Protein AF-A0A3C0SM00-F1 (afdb_monomer)

Radius of gyration: 18.48 Å; Cα contacts (8 Å, |Δi|>4): 65; chains: 1; bounding box: 54×22×43 Å

Nearest PDB structures (foldseek):
  7njm-assembly1_Q  TM=3.470E-01  e=9.282E+00  Mycolicibacterium smegmatis MC2 155

Mean predicted aligned error: 9.64 Å

Solvent-accessible surface area (backbone atoms only — not comparable to full-atom values): 5976 Å² total; per-residue (Å²): 136,59,73,70,63,57,46,72,77,36,106,52,91,76,77,56,66,76,62,53,51,42,56,51,55,21,49,52,53,23,52,54,47,28,55,53,40,28,54,53,39,40,56,60,40,54,77,80,40,71,68,70,66,28,58,50,53,20,45,54,54,18,50,57,54,21,55,53,49,25,54,51,44,27,50,71,73,59,67,53,49,51,71,62,49,71,73,46,62,72,74,63,57,66,72,52,56,67,76,58,63,72,71,51,103

pLDDT: mean 79.52, std 10.82, range [51.81, 93.88]

Sequence (105 aa):
LFQWQINDSIDGRIQLTPCFIKPLIAGLCMGIITFFSYKIFNGIFGLIFSGYILNLLASVVSIALSAGAYGIVLLLIGGVKKSDLNSLPNKITKLIPKKIYRKLK

Foldseek 3Di:
DDLVVVCVVDVDNDDCVVLVVLLVVLVVVLVVQLVVQLVVQLVVVVVPDDDDVSSVVSNVVSNVVSVLSSVQSSLVSLSDAPVNLVPDPPVVNVVHDPVSVVVHD

Secondary structure (DSSP, 8-state):
--HHHHHHHSSS----HHHHHHHHHHHHHHHHHHHHHHHHHHHHHTTT--THHHHHHHHHHHHHHHHHHHHHHHHHTT-S-HHHHHTS-HHHHTTS-HHHHTT--

Structure (mmCIF, N/CA/C/O backbone):
data_AF-A0A3C0SM00-F1
#
_entry.id   AF-A0A3C0SM00-F1
#
loop_
_atom_site.group_PDB
_atom_site.id
_atom_site.type_symbol
_atom_site.label_atom_id
_atom_site.label_alt_id
_atom_site.label_comp_id
_atom_site.label_asym_id
_atom_site.label_entity_id
_atom_site.label_seq_id
_atom_site.pdbx_PDB_ins_code
_atom_site.Cartn_x
_atom_site.Cartn_y
_atom_site.Cartn_z
_atom_site.occupancy
_atom_site.B_iso_or_equiv
_atom_site.auth_seq_id
_atom_site.auth_comp_id
_atom_site.auth_asym_id
_atom_site.auth_atom_id
_atom_site.pdbx_PDB_model_num
ATOM 1 N N . LEU A 1 1 ? -25.574 -7.791 -2.035 1.00 51.81 1 LEU A N 1
ATOM 2 C CA . LEU A 1 1 ? -26.592 -7.774 -0.963 1.00 51.81 1 LEU A CA 1
ATOM 3 C C . LEU A 1 1 ? -26.848 -6.330 -0.565 1.00 51.81 1 LEU A C 1
ATOM 5 O O . LEU A 1 1 ? -25.920 -5.671 -0.109 1.00 51.81 1 LEU A O 1
ATOM 9 N N . PHE A 1 2 ? -28.056 -5.820 -0.788 1.00 65.56 2 PHE A N 1
ATOM 10 C CA . PHE A 1 2 ? -28.410 -4.455 -0.396 1.00 65.56 2 PHE A CA 1
ATOM 11 C C . PHE A 1 2 ? -28.689 -4.380 1.114 1.00 65.56 2 PHE A C 1
ATOM 13 O O . PHE A 1 2 ? -29.214 -5.328 1.695 1.00 65.56 2 PHE A O 1
ATOM 20 N N . GLN A 1 3 ? -28.353 -3.248 1.744 1.00 59.75 3 GLN A N 1
ATOM 21 C CA . GLN A 1 3 ? -28.543 -2.988 3.184 1.00 59.75 3 GLN A CA 1
ATOM 22 C C . GLN A 1 3 ? -29.959 -3.321 3.680 1.00 59.75 3 GLN A C 1
ATOM 24 O O . GLN A 1 3 ? -30.111 -3.810 4.795 1.00 59.75 3 GLN A O 1
ATOM 29 N N . TRP A 1 4 ? -30.970 -3.108 2.834 1.00 60.81 4 TRP A N 1
ATOM 30 C CA . TRP A 1 4 ? -32.369 -3.395 3.135 1.00 60.81 4 TRP A CA 1
ATOM 31 C C . TRP A 1 4 ? -32.640 -4.891 3.373 1.00 60.81 4 TRP A C 1
ATOM 33 O O . TRP A 1 4 ? -33.300 -5.226 4.344 1.00 60.81 4 TRP A O 1
ATOM 43 N N . GLN A 1 5 ? -32.042 -5.795 2.584 1.00 63.91 5 GLN A N 1
ATOM 44 C CA . GLN A 1 5 ? -32.235 -7.245 2.755 1.00 63.91 5 GLN A CA 1
ATOM 45 C C . GLN A 1 5 ? -31.584 -7.787 4.035 1.00 63.91 5 GLN A C 1
ATOM 47 O O . GLN A 1 5 ? -32.107 -8.701 4.658 1.00 63.91 5 GLN A O 1
ATOM 52 N N . ILE A 1 6 ? -30.440 -7.228 4.442 1.00 66.62 6 ILE A N 1
ATOM 53 C CA . ILE A 1 6 ? -29.731 -7.662 5.659 1.00 66.62 6 ILE A CA 1
ATOM 54 C C . ILE A 1 6 ? -30.488 -7.202 6.910 1.00 66.62 6 ILE A C 1
ATOM 56 O O . ILE A 1 6 ? -30.566 -7.932 7.893 1.00 66.62 6 ILE A O 1
ATOM 60 N N . ASN A 1 7 ? -31.066 -6.001 6.856 1.00 62.31 7 ASN A N 1
ATOM 61 C CA . ASN A 1 7 ? -31.838 -5.434 7.956 1.00 62.31 7 ASN A CA 1
ATOM 62 C C . ASN A 1 7 ? -33.190 -6.129 8.175 1.00 62.31 7 ASN A C 1
ATOM 64 O O . ASN A 1 7 ? -33.799 -5.940 9.218 1.00 62.31 7 ASN A O 1
ATOM 68 N N . ASP A 1 8 ? -33.666 -6.878 7.181 1.00 67.94 8 ASP A N 1
ATOM 69 C CA . ASP A 1 8 ? -34.901 -7.661 7.254 1.00 67.94 8 ASP A CA 1
ATOM 70 C C . ASP A 1 8 ? -34.661 -9.045 7.888 1.00 67.94 8 ASP A C 1
ATOM 72 O O . ASP A 1 8 ? -35.542 -9.626 8.506 1.00 67.94 8 ASP A O 1
ATOM 76 N N . SER A 1 9 ? -33.428 -9.561 7.789 1.00 69.12 9 SER A N 1
ATOM 77 C CA . SER A 1 9 ? -33.035 -10.865 8.348 1.00 69.12 9 SER A CA 1
ATOM 78 C C . SER A 1 9 ? -32.448 -10.791 9.766 1.00 69.12 9 SER A C 1
ATOM 80 O O . SER A 1 9 ? -32.236 -11.828 10.390 1.00 69.12 9 SER A O 1
ATOM 82 N N . ILE A 1 10 ? -32.138 -9.594 10.274 1.00 68.94 10 ILE A N 1
ATOM 83 C CA . ILE A 1 10 ? -31.566 -9.375 11.610 1.00 68.94 10 ILE A CA 1
ATOM 84 C C . ILE A 1 10 ? -32.359 -8.272 12.311 1.00 68.94 10 ILE A C 1
ATOM 86 O O . ILE A 1 10 ? -32.487 -7.178 11.775 1.00 68.94 10 ILE A O 1
ATOM 90 N N . ASP A 1 11 ? -32.808 -8.536 13.541 1.00 62.59 11 ASP A N 1
ATOM 91 C CA . ASP A 1 11 ? -33.607 -7.652 14.420 1.00 62.59 11 ASP A CA 1
ATOM 92 C C . ASP A 1 11 ? -32.908 -6.323 14.819 1.00 62.59 11 ASP A C 1
ATOM 94 O O . ASP A 1 11 ? -33.354 -5.576 15.685 1.00 62.59 11 ASP A O 1
ATOM 98 N N . GLY A 1 12 ? -31.766 -6.000 14.205 1.00 60.03 12 GLY A N 1
ATOM 99 C CA . GLY A 1 12 ? -30.914 -4.865 14.546 1.00 60.03 12 GLY A CA 1
ATOM 100 C C . GLY A 1 12 ? -30.504 -4.042 13.326 1.00 60.03 12 GLY A C 1
ATOM 101 O O . GLY A 1 12 ? -30.092 -4.573 12.296 1.00 60.03 12 GLY A O 1
ATOM 102 N N . ARG A 1 13 ? -30.552 -2.710 13.469 1.00 58.03 13 ARG A N 1
ATOM 103 C CA . ARG A 1 13 ? -30.132 -1.740 12.443 1.00 58.03 13 ARG A CA 1
ATOM 104 C C . ARG A 1 13 ? -28.613 -1.728 12.261 1.00 58.03 13 ARG A C 1
ATOM 106 O O . ARG A 1 13 ? -27.911 -1.008 12.969 1.00 58.03 13 ARG A O 1
ATOM 113 N N . ILE A 1 14 ? -28.093 -2.490 11.298 1.00 63.56 14 ILE A N 1
ATOM 114 C CA . ILE A 1 14 ? -26.650 -2.535 11.004 1.00 63.56 14 ILE A CA 1
ATOM 115 C C . ILE A 1 14 ? -26.273 -1.444 9.99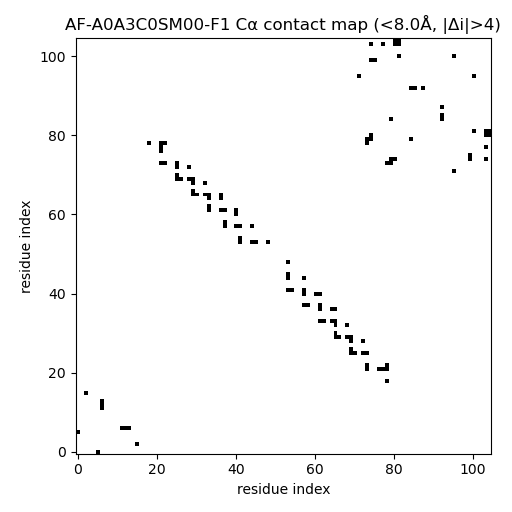3 1.00 63.56 14 ILE A C 1
ATOM 117 O O . ILE A 1 14 ? -26.637 -1.501 8.818 1.00 63.56 14 ILE A O 1
ATOM 121 N N . GLN A 1 15 ? -25.500 -0.452 10.434 1.00 62.12 15 GLN A N 1
ATOM 122 C CA . GLN A 1 15 ? -24.968 0.605 9.568 1.00 62.12 15 GLN A CA 1
ATOM 123 C C . GLN A 1 15 ? -23.722 0.093 8.817 1.00 62.12 15 GLN A C 1
ATOM 125 O O . GLN A 1 15 ? -22.620 0.101 9.366 1.00 62.12 15 GLN A O 1
ATOM 130 N N . LEU A 1 16 ? -23.867 -0.359 7.562 1.00 66.56 16 LEU A N 1
ATOM 131 C CA . LEU A 1 16 ? -22.740 -0.858 6.745 1.00 66.56 16 LEU A CA 1
ATOM 132 C C . LEU A 1 16 ? -22.037 0.258 5.960 1.00 66.56 16 LEU A C 1
ATOM 134 O O . LEU A 1 16 ? -20.889 0.096 5.547 1.00 66.56 16 LEU A O 1
ATOM 138 N N . THR A 1 17 ? -22.684 1.411 5.788 1.00 68.50 17 THR A N 1
ATOM 139 C CA . THR A 1 17 ? -22.118 2.599 5.130 1.00 68.50 17 THR A CA 1
ATOM 140 C C . THR A 1 17 ? -20.752 3.019 5.699 1.00 68.50 17 THR A C 1
ATOM 142 O O . THR A 1 17 ? -19.799 3.134 4.924 1.00 68.50 17 THR A O 1
ATOM 145 N N . PRO A 1 18 ? -20.578 3.183 7.030 1.00 67.94 18 PRO A N 1
ATOM 146 C CA . PRO A 1 18 ? -19.271 3.516 7.602 1.00 67.94 18 PRO A CA 1
ATOM 147 C C . PRO A 1 18 ? -18.240 2.380 7.485 1.00 67.94 18 PRO A C 1
ATOM 149 O O . PRO A 1 18 ? -17.040 2.640 7.578 1.00 67.94 18 PRO A O 1
ATOM 152 N N . CYS A 1 19 ? -18.680 1.137 7.266 1.00 70.62 19 CYS A N 1
ATOM 153 C CA . CYS A 1 19 ? -17.796 -0.013 7.083 1.00 70.62 19 CYS A CA 1
ATOM 154 C C . CYS A 1 19 ? -17.146 -0.011 5.692 1.00 70.62 19 CYS A C 1
ATOM 156 O O . CYS A 1 19 ? -15.957 -0.288 5.585 1.00 70.62 19 CYS A O 1
ATOM 158 N N . PHE A 1 20 ? -17.880 0.369 4.637 1.00 78.00 20 PHE A N 1
ATOM 159 C CA . PHE A 1 20 ? -17.363 0.340 3.262 1.00 78.00 20 PHE A CA 1
ATOM 160 C C . PHE A 1 20 ? -16.564 1.592 2.865 1.00 78.00 20 PHE A C 1
ATOM 162 O O . PHE A 1 20 ? -15.628 1.496 2.074 1.00 78.00 20 PHE A O 1
ATOM 169 N N . ILE A 1 21 ? -16.861 2.760 3.447 1.00 83.62 21 ILE A N 1
ATOM 170 C CA . ILE A 1 21 ? -16.143 4.013 3.139 1.00 83.62 21 ILE A CA 1
ATOM 171 C C . ILE A 1 21 ? -14.650 3.922 3.490 1.00 83.62 21 ILE A C 1
ATOM 173 O O . ILE A 1 21 ? -13.808 4.411 2.738 1.00 83.62 21 ILE A O 1
ATOM 177 N N . LYS A 1 22 ? -14.299 3.281 4.613 1.00 83.88 22 LYS A N 1
ATOM 178 C CA . LYS A 1 22 ? -12.902 3.200 5.074 1.00 83.88 22 LYS A CA 1
ATOM 179 C C . LYS A 1 22 ? -12.006 2.388 4.114 1.00 83.88 22 LYS A C 1
ATOM 181 O O . LYS A 1 22 ? -10.964 2.918 3.725 1.00 83.88 22 LYS A O 1
ATOM 186 N N . PRO A 1 23 ? -12.392 1.169 3.674 1.00 86.19 23 PRO A N 1
ATOM 187 C CA . PRO A 1 23 ? -11.712 0.450 2.596 1.00 86.19 23 PRO A CA 1
ATOM 188 C C . PRO A 1 23 ? -11.640 1.233 1.288 1.00 86.19 23 PRO A C 1
ATOM 190 O O . PRO A 1 23 ? -10.623 1.176 0.605 1.00 86.19 23 PRO A O 1
ATOM 193 N N . LEU A 1 24 ? -12.689 1.986 0.947 1.00 89.50 24 LEU A N 1
ATOM 194 C CA . LEU A 1 24 ? -12.747 2.754 -0.299 1.00 89.50 24 LEU A CA 1
ATOM 195 C C . LEU A 1 24 ? -11.673 3.853 -0.322 1.00 89.50 24 LEU A C 1
ATOM 197 O O . LEU A 1 24 ? -10.901 3.947 -1.275 1.00 89.50 24 LEU A O 1
ATOM 201 N N . ILE A 1 25 ? -11.549 4.620 0.766 1.00 88.94 25 ILE A N 1
ATOM 202 C CA . ILE A 1 25 ? -10.495 5.637 0.919 1.00 88.94 25 ILE A CA 1
ATOM 203 C C . ILE A 1 25 ? -9.106 4.983 0.887 1.00 88.94 25 ILE A C 1
ATOM 205 O O . ILE A 1 25 ? -8.211 5.467 0.193 1.00 88.94 25 ILE A O 1
ATOM 209 N N . ALA A 1 26 ? -8.927 3.859 1.590 1.00 88.56 26 ALA A N 1
ATOM 210 C CA . ALA A 1 26 ? -7.666 3.122 1.572 1.00 88.56 26 ALA A CA 1
ATOM 211 C C . ALA A 1 26 ? -7.304 2.623 0.159 1.00 88.56 26 ALA A C 1
ATOM 213 O O . ALA A 1 26 ? -6.141 2.706 -0.240 1.00 88.56 26 ALA A O 1
ATOM 214 N N . GLY A 1 27 ? -8.290 2.168 -0.619 1.00 91.62 27 GLY A N 1
ATOM 215 C CA . GLY A 1 27 ? -8.124 1.745 -2.011 1.00 91.62 27 GLY A CA 1
ATOM 216 C C . GLY A 1 27 ? -7.739 2.893 -2.947 1.00 91.62 27 GLY A C 1
ATOM 217 O O . GLY A 1 27 ? -6.848 2.733 -3.779 1.00 91.62 27 GLY A O 1
ATOM 218 N N . LEU A 1 28 ? -8.329 4.078 -2.769 1.00 93.44 28 LEU A N 1
ATOM 219 C CA . LEU A 1 28 ? -7.931 5.275 -3.519 1.00 93.44 28 LEU A CA 1
ATOM 220 C C . LEU A 1 28 ? -6.479 5.670 -3.220 1.00 93.44 28 LEU A C 1
ATOM 222 O O . LEU A 1 28 ? -5.698 5.889 -4.148 1.00 93.44 28 LEU A O 1
ATOM 226 N N . CYS A 1 29 ? -6.084 5.693 -1.942 1.00 92.19 29 CYS A N 1
ATOM 227 C CA . CYS A 1 29 ? -4.691 5.930 -1.559 1.00 92.19 29 CYS A CA 1
ATOM 228 C C . CYS A 1 29 ? -3.747 4.881 -2.165 1.00 92.19 29 CYS A C 1
ATOM 230 O O . CYS A 1 29 ? -2.691 5.241 -2.683 1.00 92.19 29 CYS A O 1
ATOM 232 N N . MET A 1 30 ? -4.133 3.602 -2.149 1.00 92.75 30 MET A N 1
ATOM 233 C CA . MET A 1 30 ? -3.365 2.524 -2.777 1.00 92.75 30 MET A CA 1
ATOM 234 C C . MET A 1 30 ? -3.168 2.767 -4.277 1.00 92.75 30 MET A C 1
ATOM 236 O O . MET A 1 30 ? -2.051 2.603 -4.767 1.00 92.75 30 MET A O 1
ATOM 240 N N . GLY A 1 31 ? -4.211 3.182 -5.000 1.00 92.44 31 GLY A N 1
ATOM 241 C CA . GLY A 1 31 ? -4.124 3.485 -6.431 1.00 92.44 31 GLY A CA 1
ATOM 242 C C . GLY A 1 31 ? -3.128 4.606 -6.735 1.00 92.44 31 GLY A C 1
ATOM 243 O O . GLY A 1 31 ? -2.278 4.457 -7.615 1.00 92.44 31 GLY A O 1
ATOM 244 N N . ILE A 1 32 ? -3.165 5.688 -5.950 1.00 93.88 32 ILE A N 1
ATOM 245 C CA . ILE A 1 32 ? -2.213 6.804 -6.072 1.00 93.88 32 ILE A CA 1
ATOM 246 C C . ILE A 1 32 ? -0.783 6.309 -5.830 1.00 93.88 32 ILE A C 1
ATOM 248 O O . ILE A 1 32 ? 0.105 6.556 -6.646 1.00 93.88 32 ILE A O 1
ATOM 252 N N . ILE A 1 33 ? -0.560 5.568 -4.742 1.00 92.88 33 ILE A N 1
ATOM 253 C CA . ILE A 1 33 ? 0.764 5.038 -4.394 1.00 92.88 33 ILE A CA 1
ATOM 254 C C . ILE A 1 33 ? 1.272 4.100 -5.493 1.00 92.88 33 ILE A C 1
ATOM 256 O O . ILE A 1 33 ? 2.413 4.246 -5.923 1.00 92.88 33 ILE A O 1
ATOM 260 N N . THR A 1 34 ? 0.415 3.221 -6.019 1.00 93.44 34 THR A N 1
ATOM 261 C CA . THR A 1 34 ? 0.769 2.286 -7.099 1.00 93.44 34 THR A CA 1
ATOM 262 C C . THR A 1 34 ? 1.230 3.032 -8.344 1.00 93.44 34 THR A C 1
ATOM 264 O O . THR A 1 34 ? 2.263 2.686 -8.913 1.00 93.44 34 THR A O 1
ATOM 267 N N . PHE A 1 35 ? 0.507 4.078 -8.753 1.00 92.56 35 PHE A N 1
ATOM 268 C CA . PHE A 1 35 ? 0.855 4.868 -9.933 1.00 92.56 35 PHE A CA 1
ATOM 269 C C . PHE A 1 35 ? 2.221 5.553 -9.794 1.00 92.56 35 PHE A C 1
ATOM 271 O O . PHE A 1 35 ? 3.057 5.481 -10.700 1.00 92.56 35 PHE A O 1
ATOM 278 N N . PHE A 1 36 ? 2.469 6.190 -8.647 1.00 93.38 36 PHE A N 1
ATOM 279 C CA . PHE A 1 36 ? 3.747 6.849 -8.381 1.00 93.38 36 PHE A CA 1
ATOM 280 C C . PHE A 1 36 ? 4.894 5.845 -8.257 1.00 93.38 36 PHE A C 1
ATOM 282 O O . PHE A 1 36 ? 5.940 6.038 -8.879 1.00 93.38 36 PHE A O 1
ATOM 289 N N . SER A 1 37 ? 4.696 4.756 -7.508 1.00 91.94 37 SER A N 1
ATOM 290 C CA . SER A 1 37 ? 5.687 3.687 -7.378 1.00 91.94 37 SER A CA 1
ATOM 291 C C . SER A 1 37 ? 6.034 3.091 -8.736 1.00 91.94 37 SER A C 1
ATOM 293 O O . SER A 1 37 ? 7.217 2.999 -9.055 1.00 91.94 37 SER A O 1
ATOM 295 N N . TYR A 1 38 ? 5.036 2.784 -9.568 1.00 92.00 38 TYR A N 1
ATOM 296 C CA . TYR A 1 38 ? 5.275 2.228 -10.895 1.00 92.00 38 TYR A CA 1
ATOM 297 C C . TYR A 1 38 ? 6.129 3.163 -11.741 1.00 92.00 38 TYR A C 1
ATOM 299 O O . TYR A 1 38 ? 7.138 2.725 -12.280 1.00 92.00 38 TYR A O 1
ATOM 307 N N . LYS A 1 39 ? 5.800 4.460 -11.805 1.00 90.38 39 LYS A N 1
ATOM 308 C CA . LYS A 1 39 ? 6.611 5.427 -12.560 1.00 90.38 39 LYS A CA 1
ATOM 309 C C . LYS A 1 39 ? 8.061 5.490 -12.079 1.00 90.38 39 LYS A C 1
ATOM 311 O O . LYS A 1 39 ? 8.967 5.509 -12.910 1.00 90.38 39 LYS A O 1
ATOM 316 N N . ILE A 1 40 ? 8.277 5.511 -10.764 1.00 89.94 40 ILE A N 1
ATOM 317 C CA . ILE A 1 40 ? 9.620 5.574 -10.174 1.00 89.94 40 ILE A CA 1
ATOM 318 C C . ILE A 1 40 ? 10.403 4.300 -10.502 1.00 89.94 40 ILE A C 1
ATOM 320 O O . ILE A 1 40 ? 11.500 4.378 -11.052 1.00 89.94 40 ILE A O 1
ATOM 324 N N . PHE A 1 41 ? 9.834 3.126 -10.221 1.00 89.00 41 PHE A N 1
ATOM 325 C CA . PHE A 1 41 ? 10.507 1.849 -10.455 1.00 89.00 41 PHE A CA 1
ATOM 326 C C . PHE A 1 41 ? 10.724 1.573 -11.938 1.00 89.00 41 PHE A C 1
ATOM 328 O O . PHE A 1 41 ? 11.793 1.110 -12.310 1.00 89.00 41 PHE A O 1
ATOM 335 N N . ASN A 1 42 ? 9.762 1.904 -12.794 1.00 89.12 42 ASN A N 1
ATOM 336 C CA . ASN A 1 42 ? 9.900 1.783 -14.240 1.00 89.12 42 ASN A CA 1
ATOM 337 C C . ASN A 1 42 ? 11.026 2.682 -14.775 1.00 89.12 42 ASN A C 1
ATOM 339 O O . ASN A 1 42 ? 11.781 2.258 -15.643 1.00 89.12 42 ASN A O 1
ATOM 343 N N . GLY A 1 43 ? 11.166 3.901 -14.243 1.00 85.62 43 GLY A N 1
ATOM 344 C CA . GLY A 1 43 ? 12.268 4.804 -14.585 1.00 85.62 43 GLY A CA 1
ATOM 345 C C . GLY A 1 43 ? 13.631 4.277 -14.131 1.00 85.62 43 GLY A C 1
ATOM 346 O O . GLY A 1 43 ? 14.576 4.288 -14.912 1.00 85.62 43 GLY A O 1
ATOM 347 N N . ILE A 1 44 ? 13.724 3.762 -12.900 1.00 85.44 44 ILE A N 1
ATOM 348 C CA . ILE A 1 44 ? 14.969 3.200 -12.349 1.00 85.44 44 ILE A CA 1
ATOM 349 C C . ILE A 1 44 ? 15.360 1.913 -13.083 1.00 85.44 44 ILE A C 1
ATOM 351 O O . ILE A 1 44 ? 16.495 1.779 -13.537 1.00 85.44 44 ILE A O 1
ATOM 355 N N . PHE A 1 45 ? 14.430 0.967 -13.233 1.00 84.38 45 PHE A N 1
ATOM 356 C CA . PHE A 1 45 ? 14.688 -0.288 -13.935 1.00 84.38 45 PHE A CA 1
ATOM 357 C C . PHE A 1 45 ? 14.938 -0.071 -15.429 1.00 84.38 45 PHE A C 1
ATOM 359 O O . PHE A 1 45 ? 15.687 -0.849 -16.010 1.00 84.38 45 PHE A O 1
ATOM 366 N N . GLY A 1 46 ? 14.408 1.007 -16.019 1.00 82.56 46 GLY A N 1
ATOM 367 C CA . GLY A 1 46 ? 14.665 1.433 -17.405 1.00 82.56 46 GLY A CA 1
ATOM 368 C C . GLY A 1 46 ? 16.110 1.732 -17.734 1.00 82.56 46 GLY A C 1
ATOM 369 O O . GLY A 1 46 ? 16.481 1.692 -18.902 1.00 82.56 46 GLY A O 1
ATOM 370 N N . LEU A 1 47 ? 16.934 1.977 -16.720 1.00 79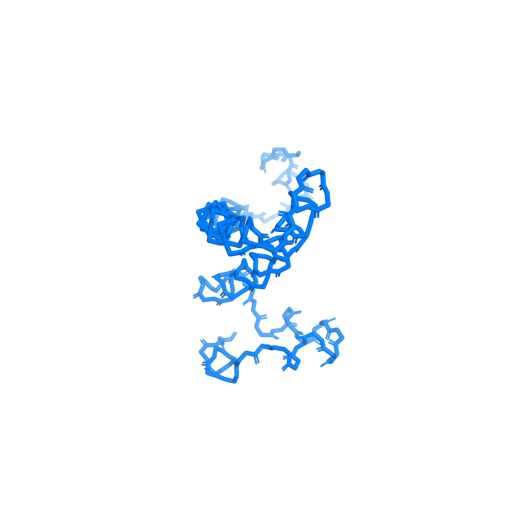.12 47 LEU A N 1
ATOM 371 C CA . LEU A 1 47 ? 18.364 2.198 -16.900 1.00 79.12 47 LEU A CA 1
ATOM 372 C C . LEU A 1 47 ? 19.151 0.888 -17.058 1.00 79.12 47 LEU A C 1
ATOM 374 O O . LEU A 1 47 ? 20.269 0.916 -17.559 1.00 79.12 47 LEU A O 1
ATOM 378 N N . ILE A 1 48 ? 18.594 -0.247 -16.618 1.00 80.12 48 ILE A N 1
ATOM 379 C CA . ILE A 1 48 ? 19.306 -1.536 -16.524 1.00 80.12 48 ILE A CA 1
ATOM 380 C C . ILE A 1 48 ? 18.653 -2.603 -17.411 1.00 80.12 48 ILE A C 1
ATOM 382 O O . ILE A 1 48 ? 19.341 -3.410 -18.029 1.00 80.12 48 ILE A O 1
ATOM 386 N N . PHE A 1 49 ? 17.324 -2.614 -17.477 1.00 77.44 49 PHE A N 1
ATOM 387 C CA . PHE A 1 49 ? 16.526 -3.605 -18.188 1.00 77.44 49 PHE A CA 1
ATOM 388 C C . PHE A 1 49 ? 15.702 -2.931 -19.288 1.00 77.44 49 PHE A C 1
ATOM 390 O O . PHE A 1 49 ? 15.322 -1.770 -19.173 1.00 77.44 49 PHE A O 1
ATOM 397 N N . SER A 1 50 ? 15.385 -3.662 -20.356 1.00 79.06 50 SER A N 1
ATOM 398 C CA . SER A 1 50 ? 14.511 -3.176 -21.427 1.00 79.06 50 SER A CA 1
ATOM 399 C C . SER A 1 50 ? 13.430 -4.202 -21.769 1.00 79.06 50 SER A C 1
ATOM 401 O O . SER A 1 50 ? 13.571 -5.404 -21.537 1.00 7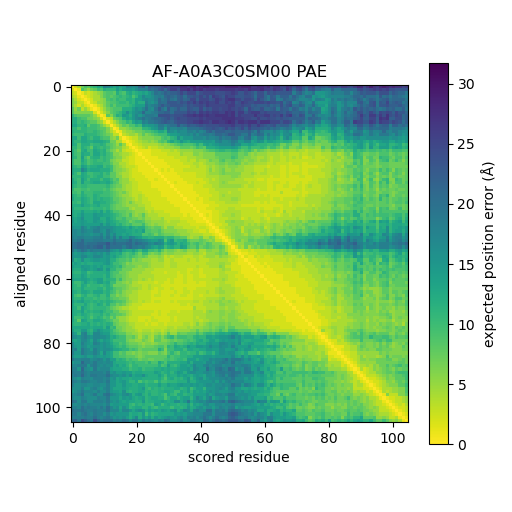9.06 50 SER A O 1
ATOM 403 N N . GLY A 1 51 ? 12.306 -3.711 -22.293 1.00 81.12 51 GLY A N 1
ATOM 404 C CA . GLY A 1 51 ? 11.200 -4.550 -22.748 1.00 81.12 51 GLY A CA 1
ATOM 405 C C . GLY A 1 51 ? 10.333 -5.126 -21.623 1.00 81.12 51 GLY A C 1
ATOM 406 O O . GLY A 1 51 ? 10.129 -4.516 -20.576 1.00 81.12 51 GLY A O 1
ATOM 407 N N . TYR A 1 52 ? 9.767 -6.307 -21.868 1.00 83.38 52 TYR A N 1
ATOM 408 C CA . TYR A 1 52 ? 8.719 -6.905 -21.031 1.00 83.38 52 TYR A CA 1
ATOM 409 C C . TYR A 1 52 ? 9.159 -7.191 -19.582 1.00 83.38 52 TYR A C 1
ATOM 411 O O . TYR A 1 52 ? 8.381 -6.985 -18.649 1.00 83.38 52 TYR A O 1
ATOM 419 N N . ILE A 1 53 ? 10.417 -7.606 -19.383 1.00 86.00 53 ILE A N 1
ATOM 420 C CA . ILE A 1 53 ? 10.984 -7.924 -18.058 1.00 86.00 53 ILE A CA 1
ATOM 421 C C . ILE A 1 53 ? 10.930 -6.714 -17.118 1.00 86.00 53 ILE A C 1
ATOM 423 O O . ILE A 1 53 ? 10.647 -6.862 -15.929 1.00 86.00 53 ILE A O 1
ATOM 427 N N . LEU A 1 54 ? 11.154 -5.514 -17.655 1.00 87.31 54 LEU A N 1
ATOM 428 C CA . LEU A 1 54 ? 11.144 -4.281 -16.882 1.00 87.31 54 LEU A CA 1
ATOM 429 C C . LEU A 1 54 ? 9.752 -3.964 -16.344 1.00 87.31 54 LEU A C 1
ATOM 431 O O . LEU A 1 54 ? 9.600 -3.732 -15.145 1.00 87.31 54 LEU A O 1
ATOM 435 N N . ASN A 1 55 ? 8.740 -3.980 -17.215 1.00 88.38 55 ASN A N 1
ATOM 436 C CA . ASN A 1 55 ? 7.367 -3.663 -16.817 1.00 88.38 55 ASN A CA 1
ATOM 437 C C . ASN A 1 55 ? 6.858 -4.674 -15.784 1.00 88.38 55 ASN A C 1
ATOM 439 O O . ASN A 1 55 ? 6.168 -4.297 -14.835 1.00 88.38 55 ASN A O 1
ATOM 443 N N . LEU A 1 56 ? 7.236 -5.948 -15.938 1.00 90.31 56 LEU A N 1
ATOM 444 C CA . LEU A 1 56 ? 6.902 -7.007 -14.992 1.00 90.31 56 LEU A CA 1
ATOM 445 C C . LEU A 1 56 ? 7.515 -6.737 -13.609 1.00 90.31 56 LEU A C 1
ATOM 447 O O . LEU A 1 56 ? 6.786 -6.698 -12.619 1.00 90.31 56 LEU A O 1
ATOM 451 N N . LEU A 1 57 ? 8.829 -6.500 -13.536 1.00 90.25 57 LEU A N 1
ATOM 452 C CA . LEU A 1 57 ? 9.529 -6.215 -12.277 1.00 90.25 57 LEU A CA 1
ATOM 453 C C . LEU A 1 57 ? 8.996 -4.945 -11.605 1.00 90.25 57 LEU A C 1
ATOM 455 O O . LEU A 1 57 ? 8.672 -4.964 -10.416 1.00 90.25 57 LEU A O 1
ATOM 459 N N . ALA A 1 58 ? 8.838 -3.863 -12.370 1.00 89.75 58 ALA A N 1
ATOM 460 C CA . ALA A 1 58 ? 8.297 -2.605 -11.867 1.00 89.75 58 ALA A CA 1
ATOM 461 C C . ALA A 1 58 ? 6.871 -2.778 -11.317 1.00 89.75 58 ALA A C 1
ATOM 463 O O . ALA A 1 58 ? 6.562 -2.260 -10.239 1.00 89.75 58 ALA A O 1
ATOM 464 N N . SER A 1 59 ? 6.020 -3.547 -12.006 1.00 91.50 59 SER A N 1
ATOM 465 C CA . SER A 1 59 ? 4.653 -3.843 -11.557 1.00 91.50 59 SER A CA 1
ATOM 466 C C . SER A 1 59 ? 4.639 -4.668 -10.275 1.00 91.50 59 SER A C 1
ATOM 468 O O . SER A 1 59 ? 3.951 -4.300 -9.326 1.00 91.50 59 SER A O 1
ATOM 470 N N . VAL A 1 60 ? 5.419 -5.751 -10.210 1.00 93.19 60 VAL A N 1
ATOM 471 C CA . VAL A 1 60 ? 5.461 -6.645 -9.040 1.00 93.19 60 VAL A CA 1
ATOM 472 C C . VAL A 1 60 ? 5.905 -5.889 -7.789 1.00 93.19 60 VAL A C 1
ATOM 474 O O . VAL A 1 60 ? 5.247 -5.976 -6.750 1.00 93.19 60 VAL A O 1
ATOM 477 N N . VAL A 1 61 ? 6.974 -5.094 -7.891 1.00 91.75 61 VAL A N 1
ATOM 478 C CA . VAL A 1 61 ? 7.469 -4.294 -6.761 1.00 91.75 61 VAL A CA 1
ATOM 479 C C . VAL A 1 61 ? 6.443 -3.233 -6.356 1.00 91.75 61 VAL A C 1
ATOM 481 O O . VAL A 1 61 ? 6.183 -3.053 -5.166 1.00 91.75 61 VAL A O 1
ATOM 484 N N . SER A 1 62 ? 5.798 -2.578 -7.324 1.00 92.25 62 SER A N 1
ATOM 485 C CA . SER A 1 62 ? 4.785 -1.550 -7.047 1.00 92.25 62 SER A CA 1
ATOM 486 C C . SER A 1 62 ? 3.542 -2.117 -6.367 1.00 92.25 62 SER A C 1
ATOM 488 O O . SER A 1 62 ? 3.036 -1.506 -5.424 1.00 92.25 62 SER A O 1
ATOM 490 N N . ILE A 1 63 ? 3.072 -3.294 -6.791 1.00 92.62 63 ILE A N 1
ATOM 491 C CA . ILE A 1 63 ? 1.939 -3.987 -6.165 1.00 92.62 63 ILE A CA 1
ATOM 492 C C . ILE A 1 63 ? 2.298 -4.385 -4.732 1.00 92.62 63 ILE A C 1
ATOM 494 O O . ILE A 1 63 ? 1.518 -4.116 -3.819 1.00 92.62 63 ILE A O 1
ATOM 498 N N . ALA A 1 64 ? 3.481 -4.966 -4.511 1.00 91.94 64 ALA A N 1
ATOM 499 C CA . ALA A 1 64 ? 3.925 -5.365 -3.177 1.00 91.94 64 ALA A CA 1
ATOM 500 C C . ALA A 1 64 ? 4.010 -4.164 -2.217 1.00 91.94 64 ALA A C 1
ATOM 502 O O . ALA A 1 64 ? 3.507 -4.227 -1.091 1.00 91.94 64 ALA A O 1
ATOM 503 N N . LEU A 1 65 ? 4.583 -3.047 -2.678 1.00 92.31 65 LEU A N 1
ATOM 504 C CA . LEU A 1 65 ? 4.688 -1.818 -1.891 1.00 92.31 65 LEU A CA 1
ATOM 505 C C . LEU A 1 65 ? 3.303 -1.236 -1.567 1.00 92.31 65 LEU A C 1
ATOM 507 O O . LEU A 1 65 ? 3.014 -0.871 -0.424 1.00 92.31 65 LEU A O 1
ATOM 511 N N . SER A 1 66 ? 2.425 -1.191 -2.569 1.00 91.75 66 SER A N 1
ATOM 512 C CA . SER A 1 66 ? 1.096 -0.584 -2.454 1.00 91.75 66 SER A CA 1
ATOM 513 C C . SER A 1 66 ? 0.142 -1.429 -1.620 1.00 91.75 66 SER A C 1
ATOM 515 O O . SER A 1 66 ? -0.658 -0.872 -0.873 1.00 91.75 66 SER A O 1
ATOM 517 N N . ALA A 1 67 ? 0.263 -2.757 -1.661 1.00 90.25 67 ALA A N 1
ATOM 518 C CA . ALA A 1 67 ? -0.472 -3.654 -0.773 1.00 90.25 67 ALA A CA 1
ATOM 519 C C . ALA A 1 67 ? -0.10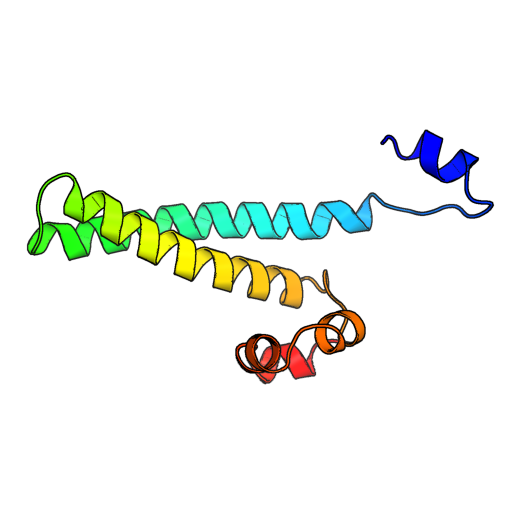4 -3.412 0.702 1.00 90.25 67 ALA A C 1
ATOM 521 O O . ALA A 1 67 ? -0.984 -3.335 1.564 1.00 90.25 67 ALA A O 1
ATOM 522 N N . GLY A 1 68 ? 1.186 -3.212 0.994 1.00 88.19 68 GLY A N 1
ATOM 523 C CA . GLY A 1 68 ? 1.639 -2.811 2.328 1.00 88.19 68 GLY A CA 1
ATOM 524 C C . GLY A 1 68 ? 1.075 -1.449 2.744 1.00 88.19 68 GLY A C 1
ATOM 525 O O . GLY A 1 68 ? 0.559 -1.297 3.855 1.00 88.19 68 GLY A O 1
ATOM 526 N N . ALA A 1 69 ? 1.106 -0.473 1.834 1.00 89.38 69 ALA A N 1
ATOM 527 C CA . ALA A 1 69 ? 0.551 0.853 2.078 1.00 89.38 69 ALA A CA 1
ATOM 528 C C . ALA A 1 69 ? -0.967 0.827 2.317 1.00 89.38 69 ALA A C 1
ATOM 530 O O . ALA A 1 69 ? -1.439 1.490 3.238 1.00 89.38 69 ALA A O 1
ATOM 531 N N . TYR A 1 70 ? -1.722 0.024 1.561 1.00 89.12 70 TYR A N 1
ATOM 532 C CA . TYR A 1 70 ? -3.155 -0.187 1.771 1.00 89.12 70 TYR A CA 1
ATOM 533 C C . TYR A 1 70 ? -3.438 -0.662 3.196 1.00 89.12 70 TYR A C 1
ATOM 535 O O . TYR A 1 70 ? -4.241 -0.052 3.903 1.00 89.12 70 TYR A O 1
ATOM 543 N N . GLY A 1 71 ? -2.726 -1.699 3.651 1.00 86.25 71 GLY A N 1
ATOM 544 C CA . GLY A 1 71 ? -2.862 -2.205 5.015 1.00 86.25 71 GLY A CA 1
ATOM 545 C C . GLY A 1 71 ? -2.564 -1.129 6.060 1.00 86.25 71 GLY A C 1
ATOM 546 O O . GLY A 1 71 ? -3.336 -0.942 6.998 1.00 86.25 71 GLY A O 1
ATOM 547 N N . ILE A 1 72 ? -1.490 -0.359 5.873 1.00 84.62 72 ILE A N 1
ATOM 548 C CA . ILE A 1 72 ? -1.127 0.749 6.767 1.00 84.62 72 ILE A CA 1
ATOM 549 C C . ILE A 1 72 ? -2.220 1.826 6.807 1.00 84.62 72 ILE A C 1
ATOM 551 O O . ILE A 1 72 ? -2.615 2.247 7.894 1.00 84.62 72 ILE A O 1
ATOM 555 N N . VAL A 1 73 ? -2.731 2.261 5.655 1.00 87.62 73 VAL A N 1
ATOM 556 C CA . VAL A 1 73 ? -3.785 3.283 5.569 1.00 87.62 73 VAL A CA 1
ATOM 557 C C . VAL A 1 73 ? -5.076 2.784 6.219 1.00 87.62 73 VAL A C 1
ATOM 559 O O . VAL A 1 73 ? -5.697 3.517 6.989 1.00 87.62 73 VAL A O 1
ATOM 562 N N . LEU A 1 74 ? -5.441 1.519 6.002 1.00 85.69 74 LEU A N 1
ATOM 563 C CA . LEU A 1 74 ? -6.613 0.896 6.617 1.00 85.69 74 LEU A CA 1
ATOM 564 C C . LEU A 1 74 ? -6.507 0.871 8.154 1.00 85.69 74 LEU A C 1
ATOM 566 O O . LEU A 1 74 ? -7.482 1.161 8.854 1.00 85.69 74 LEU A O 1
ATOM 570 N N . LEU A 1 75 ? -5.312 0.584 8.680 1.00 84.19 75 LEU A N 1
ATOM 571 C CA . LEU A 1 75 ? -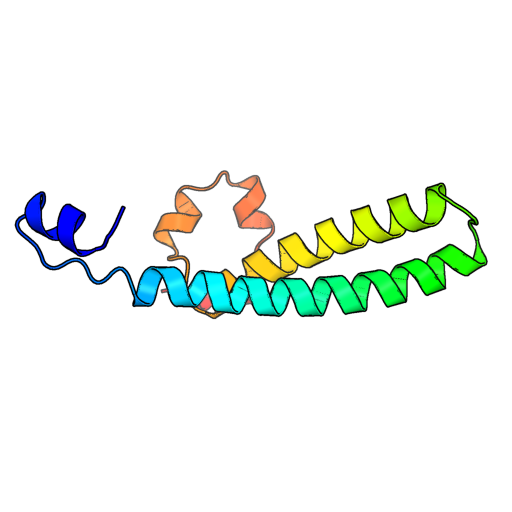5.022 0.627 10.116 1.00 84.19 75 LEU A CA 1
ATOM 572 C C . LEU A 1 75 ? -5.073 2.058 10.668 1.00 84.19 75 LEU A C 1
ATOM 574 O O . LEU A 1 75 ? -5.612 2.275 11.751 1.00 84.19 75 LEU A O 1
ATOM 578 N N . LEU A 1 76 ? -4.552 3.039 9.927 1.00 81.81 76 LEU A N 1
ATOM 579 C CA . LEU A 1 76 ? -4.556 4.452 10.326 1.00 81.81 76 LEU A CA 1
ATOM 580 C C . LEU A 1 76 ? -5.966 5.053 10.366 1.00 81.81 76 LEU A C 1
ATOM 582 O O . LEU A 1 76 ? -6.277 5.810 11.283 1.00 81.81 76 LEU A O 1
ATOM 586 N N . ILE A 1 77 ? -6.831 4.687 9.417 1.00 83.44 77 ILE A N 1
ATOM 587 C CA . ILE A 1 77 ? -8.244 5.109 9.367 1.00 83.44 77 ILE A CA 1
ATOM 588 C C . ILE A 1 77 ? -9.083 4.399 10.462 1.00 83.44 77 ILE A C 1
ATOM 590 O O . ILE A 1 77 ? -10.253 4.725 10.701 1.00 83.44 77 ILE A O 1
ATOM 594 N N . GLY A 1 78 ? -8.505 3.414 11.162 1.00 76.06 78 GLY A N 1
ATOM 595 C CA . GLY A 1 78 ? -9.223 2.592 12.135 1.00 76.06 78 GLY A CA 1
ATOM 596 C C . GLY A 1 78 ? -10.310 1.754 11.462 1.00 76.06 78 GLY A C 1
ATOM 59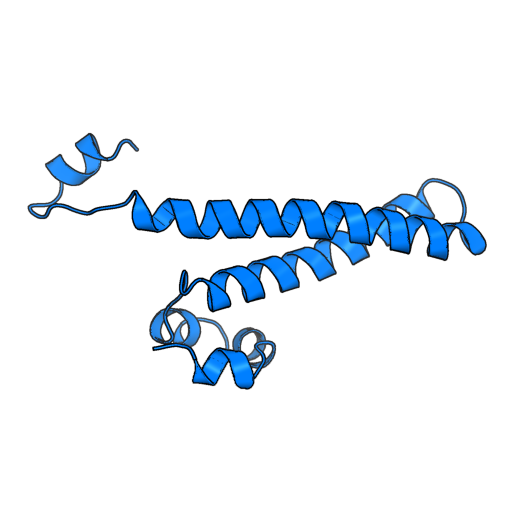7 O O . GLY A 1 78 ? -11.407 1.597 12.005 1.00 76.06 78 GLY A O 1
ATOM 598 N N . GLY A 1 79 ? -10.052 1.302 10.230 1.00 72.25 79 GLY A N 1
ATOM 599 C CA . GLY A 1 79 ? -10.891 0.325 9.533 1.00 72.25 79 GLY A CA 1
ATOM 600 C C . GLY A 1 79 ? -10.778 -1.077 10.132 1.00 72.25 79 GLY A C 1
ATOM 601 O O . GLY A 1 79 ? -11.668 -1.889 9.926 1.00 72.25 79 GLY A O 1
ATOM 602 N N . VAL A 1 80 ? -9.720 -1.332 10.907 1.00 77.06 80 VAL A N 1
ATOM 603 C CA . VAL A 1 80 ? -9.435 -2.615 11.559 1.00 77.06 80 VAL A CA 1
ATOM 604 C C . VAL A 1 80 ? -9.217 -2.374 13.050 1.00 77.06 80 VAL A C 1
ATOM 606 O O . VAL A 1 80 ? -8.436 -1.486 13.411 1.00 77.06 80 VAL A O 1
ATOM 609 N N . LYS A 1 81 ? -9.889 -3.136 13.924 1.00 75.31 81 LYS A N 1
ATOM 610 C CA . LYS A 1 81 ? -9.652 -3.081 15.374 1.00 75.31 81 LYS A CA 1
ATOM 611 C C . LYS A 1 81 ? -8.495 -3.983 15.770 1.00 75.31 81 LYS A C 1
ATOM 613 O O . LYS A 1 81 ? -8.141 -4.942 15.085 1.00 75.31 81 LYS A O 1
ATOM 618 N N . LYS A 1 82 ? -7.941 -3.726 16.953 1.00 72.31 82 LYS A N 1
ATOM 619 C CA . LYS A 1 82 ? -6.871 -4.549 17.527 1.00 72.31 82 LYS A CA 1
ATOM 620 C C . LYS A 1 82 ? -7.280 -6.017 17.727 1.00 72.31 82 LYS A C 1
ATOM 622 O O . LYS A 1 82 ? -6.449 -6.907 17.572 1.00 72.31 82 LYS A O 1
ATOM 627 N N . SER A 1 83 ? -8.560 -6.271 18.012 1.00 71.06 83 SER A N 1
ATOM 628 C CA . SER A 1 83 ? -9.137 -7.622 18.091 1.00 71.06 83 SER A CA 1
ATOM 629 C C . SER A 1 83 ? -9.113 -8.357 16.748 1.00 71.06 83 SER A C 1
ATOM 631 O O . SER A 1 83 ? -8.795 -9.544 16.709 1.00 71.06 83 SER A O 1
ATOM 633 N N . ASP A 1 84 ? -9.384 -7.650 15.648 1.00 75.50 84 ASP A N 1
ATOM 634 C CA . ASP A 1 84 ? -9.359 -8.221 14.295 1.00 75.50 84 ASP A CA 1
ATOM 635 C C . ASP A 1 84 ? -7.923 -8.597 13.900 1.00 75.50 84 ASP A C 1
ATOM 637 O O . ASP A 1 84 ? -7.671 -9.637 13.298 1.00 75.50 84 ASP A O 1
ATOM 641 N N . LEU A 1 85 ? -6.955 -7.784 14.329 1.00 76.44 85 LEU A N 1
ATOM 642 C CA . LEU A 1 85 ? -5.529 -8.045 14.138 1.00 76.44 85 LEU A CA 1
ATOM 643 C C . LEU A 1 85 ? -5.016 -9.248 14.925 1.00 76.44 85 LEU A C 1
ATOM 645 O O . LEU A 1 85 ? -4.188 -9.988 14.406 1.00 76.44 85 LEU A O 1
ATOM 649 N N . ASN A 1 86 ? -5.506 -9.473 16.144 1.00 74.81 86 ASN A N 1
ATOM 650 C CA . ASN A 1 86 ? -5.137 -10.655 16.932 1.00 74.81 86 ASN A CA 1
ATOM 651 C C . ASN A 1 86 ? -5.639 -11.970 16.317 1.00 74.81 86 ASN A C 1
ATOM 653 O O . ASN A 1 86 ? -5.127 -13.031 16.661 1.00 74.81 86 ASN A O 1
ATOM 657 N N . SER A 1 87 ? -6.608 -11.902 15.402 1.00 75.44 87 SER A N 1
ATOM 658 C CA . SER A 1 87 ? -7.092 -13.065 14.653 1.00 75.44 87 SER A CA 1
ATOM 659 C C . SER A 1 87 ? -6.199 -13.403 13.450 1.00 75.44 87 SER A C 1
ATOM 661 O O . SER A 1 87 ? -6.325 -14.479 12.868 1.00 75.44 87 SER A O 1
ATOM 663 N N . LEU A 1 88 ? -5.276 -12.508 13.070 1.00 77.25 88 LEU A N 1
ATOM 664 C CA . LEU A 1 88 ? -4.298 -12.751 12.011 1.00 77.25 88 LEU A CA 1
ATOM 665 C C . LEU A 1 88 ? -3.080 -13.521 12.548 1.00 77.25 88 LEU A C 1
ATOM 667 O O . LEU A 1 88 ? -2.633 -13.289 13.674 1.00 77.25 88 LEU A O 1
ATOM 671 N N . PRO A 1 89 ? -2.469 -14.398 11.731 1.00 75.44 89 PRO A N 1
ATOM 672 C CA . PRO A 1 89 ? -1.281 -15.135 12.133 1.00 75.44 89 PRO A CA 1
ATOM 673 C C . PRO A 1 89 ? -0.129 -14.188 12.493 1.00 75.44 89 PRO A C 1
ATOM 675 O O . PRO A 1 89 ? 0.147 -13.212 11.789 1.00 75.44 89 PRO A O 1
ATOM 678 N N . ASN A 1 90 ? 0.608 -14.541 13.552 1.00 71.06 90 ASN A N 1
ATOM 679 C CA . ASN A 1 90 ? 1.656 -13.717 14.177 1.00 71.06 90 ASN A CA 1
ATOM 680 C C . ASN A 1 90 ? 2.746 -13.183 13.225 1.00 71.06 90 ASN A C 1
ATOM 682 O O . ASN A 1 90 ? 3.446 -12.220 13.543 1.00 71.06 90 ASN A O 1
ATOM 686 N N . LYS A 1 91 ? 2.927 -13.812 12.057 1.00 72.00 91 LYS A N 1
ATOM 687 C CA . LYS A 1 91 ? 3.869 -13.353 11.026 1.00 72.00 91 LYS A CA 1
ATOM 688 C C . LYS A 1 91 ? 3.427 -12.035 10.382 1.00 72.00 91 LYS A C 1
ATOM 690 O O . LYS A 1 91 ? 4.272 -11.190 10.112 1.00 72.00 91 LYS A O 1
ATOM 695 N N . ILE A 1 92 ? 2.123 -11.850 10.174 1.00 70.50 92 ILE A N 1
ATOM 696 C CA . ILE A 1 92 ? 1.560 -10.670 9.504 1.00 70.50 92 ILE A CA 1
ATOM 697 C C . ILE A 1 92 ? 1.465 -9.503 10.491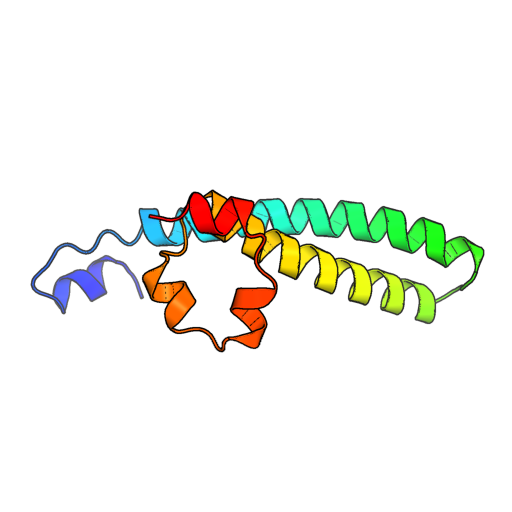 1.00 70.50 92 ILE A C 1
ATOM 699 O O . ILE A 1 92 ? 1.855 -8.383 10.169 1.00 70.50 92 ILE A O 1
ATOM 703 N N . THR A 1 93 ? 1.048 -9.763 11.733 1.00 69.81 93 THR A N 1
AT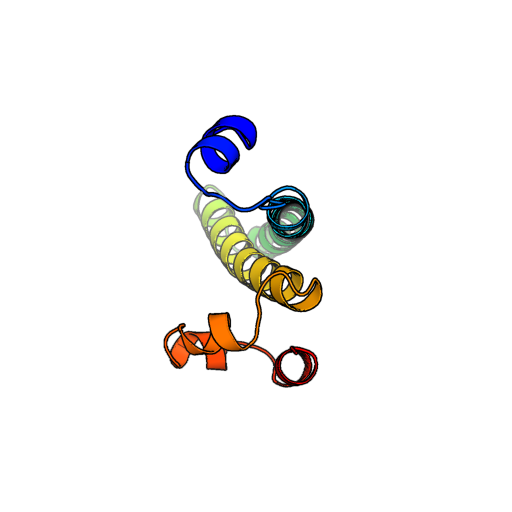OM 704 C CA . THR A 1 93 ? 0.993 -8.738 12.790 1.00 69.81 93 THR A C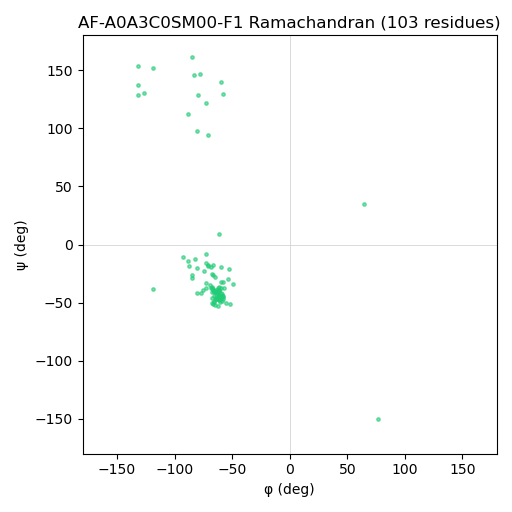A 1
ATOM 705 C C . THR A 1 93 ? 2.368 -8.193 13.174 1.00 69.81 93 THR A C 1
ATOM 707 O O . THR A 1 93 ? 2.468 -7.022 13.536 1.00 69.81 93 THR A O 1
ATOM 710 N N . LYS A 1 94 ? 3.450 -8.973 13.028 1.00 71.81 94 LYS A N 1
ATOM 711 C CA . LYS A 1 94 ? 4.833 -8.484 13.210 1.00 71.81 94 LYS A CA 1
ATOM 712 C C . LYS A 1 94 ? 5.291 -7.481 12.151 1.00 71.81 94 LYS A C 1
ATOM 714 O O . LYS A 1 94 ? 6.185 -6.690 12.443 1.00 71.81 94 LYS A O 1
ATOM 719 N N . LEU A 1 95 ? 4.705 -7.506 10.953 1.00 75.56 95 LEU A N 1
ATOM 720 C CA . LEU A 1 95 ? 5.028 -6.552 9.887 1.00 75.56 95 LEU A CA 1
ATOM 721 C C . LEU A 1 95 ? 4.476 -5.149 10.179 1.00 75.56 95 LEU A C 1
ATOM 723 O O . LEU A 1 95 ? 4.887 -4.169 9.559 1.00 75.56 95 LEU A O 1
ATOM 727 N N . ILE A 1 96 ? 3.539 -5.042 11.124 1.00 76.62 96 ILE A N 1
ATOM 728 C CA . ILE A 1 96 ? 2.864 -3.791 11.441 1.00 76.62 96 ILE A CA 1
ATOM 729 C C . ILE A 1 96 ? 3.770 -2.927 12.325 1.00 76.62 96 ILE A C 1
ATOM 731 O O . ILE A 1 96 ? 4.229 -3.373 13.382 1.00 76.62 96 ILE A O 1
ATOM 735 N N . PRO A 1 97 ? 3.999 -1.653 11.961 1.00 74.75 97 PRO A N 1
ATOM 736 C CA . PRO A 1 97 ? 4.806 -0.749 12.765 1.00 74.75 97 PRO A CA 1
ATOM 737 C C . PRO A 1 97 ? 4.241 -0.593 14.184 1.00 74.75 97 PRO A C 1
ATOM 739 O O . PRO A 1 97 ? 3.079 -0.218 14.369 1.00 74.75 97 PRO A O 1
ATOM 742 N N . LYS A 1 98 ? 5.090 -0.766 15.208 1.00 70.38 98 LYS A N 1
ATOM 743 C CA . LYS A 1 98 ? 4.708 -0.609 16.630 1.00 70.38 98 LYS A CA 1
ATOM 744 C C . LYS A 1 98 ? 4.047 0.746 16.940 1.00 70.38 98 LYS A C 1
ATOM 746 O O . LYS A 1 98 ? 3.196 0.826 17.823 1.00 70.38 98 LYS A O 1
ATOM 751 N N . LYS A 1 99 ? 4.406 1.806 16.200 1.00 71.44 99 LYS A N 1
ATOM 752 C CA . LYS A 1 99 ? 3.799 3.147 16.318 1.00 71.44 99 LYS A CA 1
ATOM 753 C C . LYS A 1 99 ? 2.304 3.149 15.977 1.00 71.44 99 LYS A C 1
ATOM 755 O O . LYS A 1 99 ? 1.537 3.819 16.659 1.00 71.44 99 LYS A O 1
ATOM 760 N N . ILE A 1 100 ? 1.899 2.388 14.959 1.00 72.62 100 ILE A N 1
ATOM 761 C CA . ILE A 1 100 ? 0.497 2.265 14.535 1.00 72.62 100 ILE A CA 1
ATOM 762 C C . ILE A 1 100 ? -0.248 1.348 15.508 1.00 72.62 100 ILE A C 1
ATOM 764 O O . ILE A 1 100 ? -1.330 1.692 15.973 1.00 72.62 100 ILE A O 1
ATOM 768 N N . TYR A 1 101 ? 0.387 0.249 15.927 1.00 68.94 101 TYR A N 1
ATOM 769 C CA . TYR A 1 101 ? -0.183 -0.695 16.894 1.00 68.94 101 TYR A CA 1
ATOM 770 C C . TYR A 1 101 ? -0.549 -0.065 18.251 1.00 68.94 101 TYR A C 1
ATOM 772 O O . TYR A 1 101 ? -1.521 -0.474 18.884 1.00 68.94 101 TYR A O 1
ATOM 780 N N . ARG A 1 102 ? 0.193 0.960 18.701 1.00 67.62 102 ARG A N 1
ATOM 781 C CA . ARG A 1 102 ? -0.136 1.727 19.921 1.00 67.62 102 ARG A CA 1
ATOM 782 C C . ARG A 1 102 ? -1.316 2.688 19.763 1.00 67.62 102 ARG A C 1
ATOM 784 O O . ARG A 1 102 ? -1.890 3.062 20.778 1.00 67.62 102 ARG A O 1
ATOM 791 N N . LYS A 1 103 ? -1.650 3.111 18.540 1.00 67.62 103 LYS A N 1
ATOM 792 C CA . LYS A 1 103 ? -2.785 4.011 18.268 1.00 67.62 103 LYS A CA 1
ATOM 793 C C . LYS A 1 103 ? -4.104 3.269 18.039 1.00 67.62 103 LYS A C 1
ATOM 795 O O . LYS A 1 103 ? -5.156 3.900 18.066 1.00 67.62 103 LYS A O 1
ATOM 800 N N . LEU A 1 104 ? -4.047 1.956 17.827 1.00 68.81 104 LEU A N 1
ATOM 801 C CA . LEU A 1 104 ? -5.224 1.106 17.687 1.00 68.81 104 LEU A CA 1
ATOM 802 C C . LEU A 1 104 ? -5.903 0.922 19.052 1.00 68.81 104 LEU A C 1
ATOM 804 O O . LEU A 1 104 ? -5.259 0.463 20.002 1.00 68.81 104 LEU A O 1
ATOM 808 N N . LYS A 1 105 ? -7.184 1.306 19.124 1.00 56.34 105 LYS A N 1
ATOM 809 C CA . LYS A 1 105 ? -8.075 1.021 20.256 1.00 56.34 105 LYS A CA 1
ATOM 810 C C . LYS A 1 105 ? -8.532 -0.435 20.226 1.00 56.34 105 LYS A C 1
ATOM 812 O O . LYS A 1 105 ? -8.777 -0.964 19.114 1.00 56.34 105 LYS A O 1
#